Protein AF-A0A2S4UYK1-F1 (afdb_monomer_lite)

InterPro domains:
  IPR012171 Fatty acid desaturase [PTHR32100] (3-90)

Structure (mmCIF, N/CA/C/O backbone):
data_AF-A0A2S4UYK1-F1
#
_entry.id   AF-A0A2S4UYK1-F1
#
loop_
_atom_site.group_PDB
_atom_site.id
_atom_site.type_symbol
_atom_site.label_atom_id
_atom_site.label_alt_id
_atom_site.label_comp_id
_atom_site.label_asym_id
_atom_site.label_entity_id
_atom_site.label_seq_id
_atom_site.pdbx_PDB_ins_code
_atom_site.Cartn_x
_atom_site.Cartn_y
_atom_site.Cartn_z
_atom_site.occupancy
_atom_site.B_iso_or_equiv
_atom_site.auth_seq_id
_atom_site.auth_comp_id
_atom_site.auth_asym_id
_atom_site.auth_atom_id
_atom_site.pdbx_PDB_model_num
ATOM 1 N N . MET A 1 1 ? 17.386 -19.676 8.229 1.00 44.09 1 MET A N 1
ATOM 2 C CA . MET A 1 1 ? 17.488 -18.207 8.320 1.00 44.09 1 MET A CA 1
ATOM 3 C C . MET A 1 1 ? 16.099 -17.697 8.612 1.00 44.09 1 MET A C 1
ATOM 5 O O . MET A 1 1 ? 15.198 -18.015 7.854 1.00 44.09 1 MET A O 1
ATOM 9 N N . SER A 1 2 ? 15.892 -17.031 9.741 1.00 51.56 2 SER A N 1
ATOM 10 C CA . SER A 1 2 ? 14.583 -16.454 10.041 1.00 51.56 2 SER A CA 1
ATOM 11 C C . SER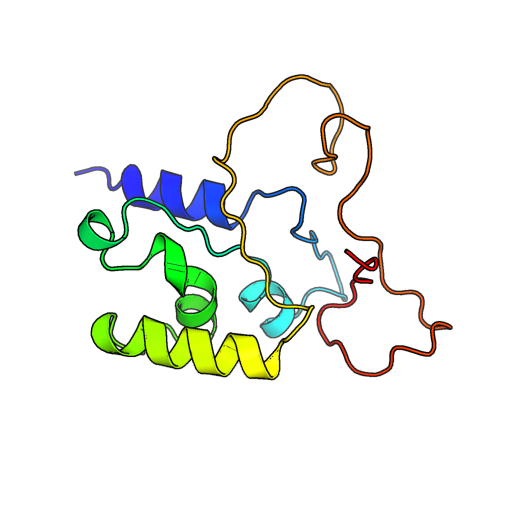 A 1 2 ? 14.449 -15.154 9.254 1.00 51.56 2 SER A C 1
ATOM 13 O O . SER A 1 2 ? 15.229 -14.229 9.488 1.00 51.56 2 SER A O 1
ATOM 15 N N . ASP A 1 3 ? 13.476 -15.078 8.346 1.00 74.94 3 ASP A N 1
ATOM 16 C CA . ASP A 1 3 ? 13.115 -13.883 7.568 1.00 74.94 3 ASP A CA 1
ATOM 17 C C . ASP A 1 3 ? 12.407 -12.831 8.442 1.00 74.94 3 ASP A C 1
ATOM 19 O O . ASP A 1 3 ? 11.295 -12.376 8.182 1.00 74.94 3 ASP A O 1
ATOM 23 N N . HIS A 1 4 ? 13.063 -12.449 9.537 1.00 77.88 4 HIS A N 1
ATOM 24 C CA . HIS A 1 4 ? 12.585 -11.488 10.530 1.00 77.88 4 HIS A CA 1
ATOM 25 C C . HIS A 1 4 ? 12.239 -10.127 9.911 1.00 77.88 4 HIS A C 1
ATOM 27 O O . HIS A 1 4 ? 11.325 -9.450 10.374 1.00 77.88 4 HIS A O 1
ATOM 33 N N . TRP A 1 5 ? 12.924 -9.751 8.831 1.00 78.12 5 TRP A N 1
ATOM 34 C CA . TRP A 1 5 ? 12.651 -8.531 8.079 1.00 78.12 5 TRP A CA 1
ATOM 35 C C . TRP A 1 5 ? 11.299 -8.583 7.341 1.00 78.12 5 TRP A C 1
ATOM 37 O O . TRP A 1 5 ? 10.609 -7.569 7.297 1.00 78.12 5 TRP A O 1
ATOM 47 N N . ILE A 1 6 ? 10.860 -9.751 6.847 1.00 83.00 6 ILE A N 1
ATOM 48 C CA . ILE A 1 6 ? 9.527 -9.927 6.238 1.00 83.00 6 ILE A CA 1
ATOM 49 C C . ILE A 1 6 ? 8.443 -9.801 7.307 1.00 83.00 6 ILE A C 1
ATOM 51 O O . ILE A 1 6 ? 7.435 -9.125 7.097 1.00 83.00 6 ILE A O 1
ATOM 55 N N . VAL A 1 7 ? 8.653 -10.417 8.474 1.00 84.94 7 VAL A N 1
ATOM 56 C CA . VAL A 1 7 ? 7.723 -10.305 9.611 1.00 84.94 7 VAL A CA 1
ATOM 57 C C . VAL A 1 7 ? 7.599 -8.849 10.056 1.00 84.94 7 VAL A C 1
ATOM 59 O O . VAL A 1 7 ? 6.492 -8.353 10.239 1.00 84.94 7 VAL A O 1
ATOM 62 N N . MET A 1 8 ? 8.722 -8.138 10.162 1.00 83.69 8 MET A N 1
ATOM 63 C CA . MET A 1 8 ? 8.729 -6.710 10.472 1.00 83.69 8 MET A CA 1
ATOM 64 C C . MET A 1 8 ? 7.962 -5.898 9.418 1.00 83.69 8 MET A C 1
ATOM 66 O O . MET A 1 8 ? 7.071 -5.139 9.788 1.00 83.69 8 MET A O 1
ATOM 70 N N . LEU A 1 9 ? 8.272 -6.058 8.124 1.00 83.69 9 LEU A N 1
ATOM 71 C CA . LEU A 1 9 ? 7.606 -5.332 7.033 1.00 83.69 9 LEU A CA 1
ATOM 72 C C . LEU A 1 9 ? 6.094 -5.573 7.035 1.00 83.69 9 LEU A C 1
ATOM 74 O O . LEU A 1 9 ? 5.307 -4.630 7.092 1.00 83.69 9 LEU A O 1
ATOM 78 N N . THR A 1 10 ? 5.684 -6.839 7.063 1.00 85.12 10 THR A N 1
ATOM 79 C CA . THR A 1 10 ? 4.264 -7.201 7.076 1.00 85.12 10 THR A CA 1
ATOM 80 C C . THR A 1 10 ? 3.553 -6.672 8.317 1.00 85.12 10 THR A C 1
ATOM 82 O O . THR A 1 10 ? 2.449 -6.146 8.191 1.00 85.12 10 THR A O 1
ATOM 85 N N . TYR A 1 11 ? 4.181 -6.716 9.496 1.00 86.25 11 TYR A N 1
ATOM 86 C CA . TYR A 1 11 ? 3.602 -6.137 10.705 1.00 86.25 11 TYR A CA 1
ATOM 87 C C . TYR A 1 11 ? 3.333 -4.640 10.530 1.00 86.25 11 TYR A C 1
ATOM 89 O O . TYR A 1 11 ? 2.201 -4.196 10.712 1.00 86.25 11 TYR A O 1
ATOM 97 N N . VAL A 1 12 ? 4.328 -3.859 10.109 1.00 84.62 12 VAL A N 1
ATOM 98 C CA . VAL A 1 12 ? 4.192 -2.395 10.029 1.00 84.62 12 VAL A CA 1
ATOM 99 C C . VAL A 1 12 ? 3.272 -1.942 8.893 1.00 84.62 12 VAL A C 1
ATOM 101 O O . VAL A 1 12 ? 2.683 -0.866 8.972 1.00 84.62 12 VAL A O 1
ATOM 104 N N . GLN A 1 13 ? 3.128 -2.737 7.834 1.00 89.00 13 GLN A N 1
ATOM 105 C CA . GLN A 1 13 ? 2.264 -2.422 6.692 1.00 89.00 13 GLN A CA 1
ATOM 106 C C . GLN A 1 13 ? 0.798 -2.817 6.909 1.00 89.00 13 GLN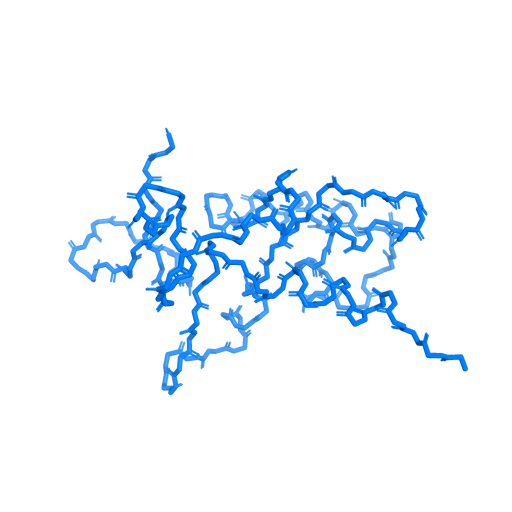 A C 1
ATOM 108 O O . GLN A 1 13 ? -0.065 -2.334 6.181 1.00 89.00 13 GLN A O 1
ATOM 113 N N . HIS A 1 14 ? 0.508 -3.660 7.905 1.00 89.19 14 HIS A N 1
ATOM 114 C CA . HIS A 1 14 ? -0.849 -4.121 8.237 1.00 89.19 14 HIS A CA 1
ATOM 115 C C . HIS A 1 14 ? -1.350 -3.643 9.609 1.00 89.19 14 HIS A C 1
ATOM 117 O O . HIS A 1 14 ? -2.533 -3.773 9.907 1.00 89.19 14 HIS A O 1
ATOM 123 N N . ASN A 1 15 ? -0.482 -3.058 10.441 1.00 84.44 15 ASN A N 1
ATOM 124 C CA . ASN A 1 15 ? -0.827 -2.537 11.767 1.00 84.44 15 ASN A CA 1
ATOM 125 C C . ASN A 1 15 ? -0.571 -1.025 11.831 1.00 84.44 15 ASN A C 1
ATOM 127 O O . ASN A 1 15 ? 0.438 -0.579 12.372 1.00 84.44 15 ASN A O 1
ATOM 131 N N . ASP A 1 16 ? -1.487 -0.235 11.263 1.00 82.94 16 ASP A N 1
ATOM 132 C CA . ASP A 1 16 ? -1.424 1.230 11.283 1.00 82.94 16 ASP A CA 1
ATOM 133 C C . ASP A 1 16 ? -2.780 1.863 11.673 1.00 82.94 16 ASP A C 1
ATOM 135 O O . ASP A 1 16 ? -3.825 1.354 11.256 1.00 82.94 16 ASP A O 1
ATOM 139 N N . PRO A 1 17 ? -2.784 2.981 12.431 1.00 78.50 17 PRO A N 1
ATOM 140 C CA . PRO A 1 17 ? -3.944 3.859 12.665 1.00 78.50 17 PRO A CA 1
ATOM 141 C C . PRO A 1 17 ? -4.916 4.085 11.525 1.00 78.50 17 PRO A C 1
ATOM 143 O O . PRO A 1 17 ? -6.124 4.190 11.750 1.00 78.50 17 PRO A O 1
ATOM 146 N N . ILE A 1 18 ? -4.397 4.229 10.313 1.00 79.25 18 ILE A N 1
ATOM 147 C CA . ILE A 1 18 ? -5.211 4.599 9.162 1.00 79.25 18 ILE A CA 1
ATOM 148 C C . ILE A 1 18 ? -5.982 3.404 8.596 1.00 79.25 18 ILE A C 1
ATOM 150 O O . ILE A 1 18 ? -6.882 3.605 7.775 1.00 79.25 18 ILE A O 1
ATOM 154 N N . LEU A 1 19 ? -5.634 2.177 9.007 1.00 83.25 19 LEU A N 1
ATOM 155 C CA . LEU A 1 19 ? -6.184 0.952 8.447 1.00 83.25 19 LEU A CA 1
ATOM 156 C C . LEU A 1 19 ? -7.450 0.498 9.191 1.00 83.25 19 LEU A C 1
ATOM 158 O O . LEU A 1 19 ? -7.447 0.322 10.414 1.00 83.25 19 LEU A O 1
ATOM 162 N N . PRO A 1 20 ? -8.556 0.274 8.464 1.00 81.31 20 PRO A N 1
ATOM 163 C CA . PRO A 1 20 ? -9.779 -0.261 9.045 1.00 81.31 20 PRO A CA 1
ATOM 164 C C . PRO A 1 20 ? -9.654 -1.758 9.342 1.00 81.31 20 PRO A C 1
ATOM 166 O O . PRO A 1 20 ? -9.223 -2.540 8.506 1.00 81.31 20 PRO A O 1
ATOM 169 N N . ASN A 1 21 ? -10.140 -2.186 10.506 1.00 78.62 21 ASN A N 1
ATOM 170 C CA . ASN A 1 21 ? -10.253 -3.605 10.839 1.00 78.62 21 ASN A CA 1
ATOM 171 C C . ASN A 1 21 ? -11.657 -4.123 10.480 1.00 78.62 21 ASN A C 1
ATOM 173 O O . ASN A 1 21 ? -12.600 -3.960 11.258 1.00 78.62 21 ASN A O 1
ATOM 177 N N . TYR A 1 22 ? -11.811 -4.742 9.306 1.00 81.56 22 TYR A N 1
ATOM 178 C CA . TYR A 1 22 ? -13.091 -5.321 8.874 1.00 81.56 22 TYR A CA 1
ATOM 179 C C . TYR A 1 22 ? -13.378 -6.655 9.583 1.00 81.56 22 TYR A C 1
ATOM 181 O O . TYR A 1 22 ? -12.490 -7.491 9.730 1.00 81.56 22 TYR A O 1
ATOM 189 N N . ARG A 1 23 ? -14.631 -6.887 9.995 1.00 77.75 23 ARG A N 1
ATOM 190 C CA . ARG A 1 23 ? -15.063 -8.115 10.691 1.00 77.75 23 ARG A CA 1
ATOM 191 C C . ARG A 1 23 ? -16.374 -8.651 10.118 1.00 77.75 23 ARG A C 1
ATOM 193 O O . ARG A 1 23 ? -17.168 -7.890 9.577 1.00 77.75 23 ARG A O 1
ATOM 200 N N . GLY A 1 24 ? -16.631 -9.948 10.283 1.00 86.69 24 GLY A N 1
ATOM 201 C CA . GLY A 1 24 ? -17.904 -10.561 9.894 1.00 86.69 24 GLY A CA 1
ATOM 202 C C . GLY A 1 24 ? -18.244 -10.349 8.414 1.00 86.69 24 GLY A C 1
ATOM 203 O O . GLY A 1 24 ? -17.375 -10.433 7.551 1.00 86.69 24 GLY A O 1
ATOM 204 N N . SER A 1 25 ? -19.509 -10.044 8.123 1.00 82.94 25 SER A N 1
ATOM 205 C CA . SER A 1 25 ? -20.033 -9.933 6.754 1.00 82.94 25 SER A CA 1
ATOM 206 C C . SER A 1 25 ? -19.514 -8.730 5.956 1.00 82.94 25 SER A C 1
ATOM 208 O O . SER A 1 25 ? -19.690 -8.696 4.741 1.00 82.94 25 SER A O 1
ATOM 210 N N . VAL A 1 26 ? -18.862 -7.749 6.594 1.00 79.88 26 VAL A N 1
ATOM 211 C CA . VAL A 1 26 ? -18.283 -6.594 5.883 1.00 79.88 26 VAL A CA 1
ATOM 212 C C . VAL A 1 26 ? -16.866 -6.852 5.365 1.00 79.88 26 VAL A C 1
ATOM 214 O O . VAL A 1 26 ? -16.347 -6.033 4.605 1.00 79.88 26 VAL A O 1
ATOM 217 N N . HIS A 1 27 ? -16.234 -7.965 5.744 1.00 84.44 27 HIS A N 1
ATOM 218 C CA . HIS A 1 27 ? -14.937 -8.362 5.207 1.00 84.44 27 HIS A CA 1
ATOM 219 C C . HIS A 1 27 ? -15.104 -8.999 3.818 1.00 84.44 27 HIS A C 1
ATOM 221 O O . HIS A 1 27 ? -15.799 -9.999 3.658 1.00 84.44 27 HIS A O 1
ATOM 227 N N . THR A 1 28 ? -14.432 -8.443 2.810 1.00 87.81 28 THR A N 1
ATOM 228 C CA . THR A 1 28 ? -14.367 -8.998 1.448 1.00 87.81 28 THR A CA 1
ATOM 229 C C . THR A 1 28 ? -12.912 -9.157 1.028 1.00 87.81 28 THR A C 1
ATOM 231 O O . THR A 1 28 ? -12.041 -8.495 1.590 1.00 87.81 28 THR A O 1
ATOM 234 N N . PHE A 1 29 ? -12.644 -9.990 0.016 1.00 86.81 29 PHE A N 1
ATOM 235 C CA . PHE A 1 29 ? -11.293 -10.145 -0.537 1.00 86.81 29 PHE A CA 1
ATOM 236 C C . PHE A 1 29 ? -10.679 -8.786 -0.896 1.00 86.81 29 PHE A C 1
ATOM 238 O O . PHE A 1 29 ? -9.624 -8.444 -0.385 1.00 86.81 29 PHE A O 1
ATOM 245 N N . VAL A 1 30 ? -11.402 -7.959 -1.660 1.00 88.56 30 VAL A N 1
ATOM 246 C CA . VAL A 1 30 ? -10.940 -6.623 -2.076 1.00 88.56 30 VAL A CA 1
ATOM 247 C C . VAL A 1 30 ? -10.654 -5.713 -0.877 1.00 88.56 30 VAL A C 1
ATOM 249 O O . VAL A 1 30 ? -9.646 -5.011 -0.863 1.00 88.56 30 VAL A O 1
ATOM 252 N N . ARG A 1 31 ? -11.509 -5.730 0.153 1.00 85.75 31 ARG A N 1
ATOM 253 C CA . ARG A 1 31 ? -11.292 -4.935 1.372 1.00 85.75 31 ARG A CA 1
ATOM 254 C C . ARG A 1 31 ? -10.068 -5.403 2.149 1.00 85.75 31 ARG A C 1
ATOM 256 O O . ARG A 1 31 ? -9.326 -4.554 2.624 1.00 85.75 31 ARG A O 1
ATOM 263 N N . GLY A 1 32 ? -9.840 -6.714 2.232 1.00 87.88 32 GLY A N 1
ATOM 264 C CA . GLY A 1 32 ? -8.629 -7.290 2.820 1.00 87.88 32 GLY A CA 1
ATOM 265 C C . GLY A 1 32 ? -7.373 -6.929 2.023 1.00 87.88 32 GLY A C 1
ATOM 266 O O . GLY A 1 32 ? -6.405 -6.449 2.598 1.00 87.88 32 GLY A O 1
ATOM 267 N N . THR A 1 33 ? -7.418 -7.054 0.695 1.00 89.94 33 THR A N 1
ATOM 268 C CA . THR A 1 33 ? -6.327 -6.693 -0.226 1.00 89.94 33 THR A CA 1
ATOM 269 C C . THR A 1 33 ? -5.892 -5.233 -0.084 1.00 89.94 33 THR A C 1
ATOM 271 O O . THR A 1 33 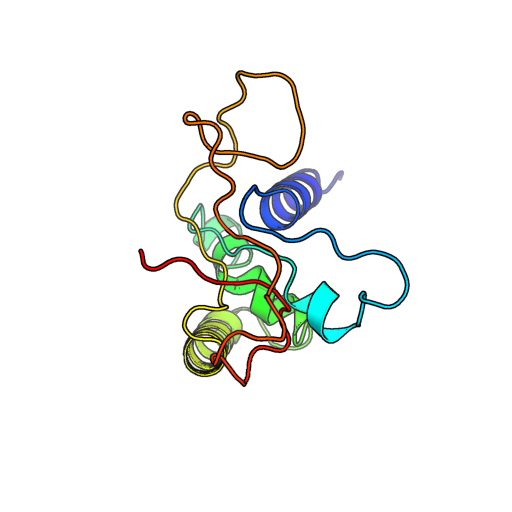? -4.704 -4.936 -0.148 1.00 89.94 33 THR A O 1
ATOM 274 N N . LEU A 1 34 ? -6.844 -4.316 0.114 1.00 91.56 34 LEU A N 1
ATOM 275 C CA . LEU A 1 34 ? -6.571 -2.884 0.281 1.00 91.56 34 LEU A CA 1
ATOM 276 C C . LEU A 1 34 ? -6.327 -2.472 1.744 1.00 91.56 34 LEU A C 1
ATOM 278 O O . LEU A 1 34 ? -6.063 -1.300 2.016 1.00 91.56 34 LEU A O 1
ATOM 282 N N . CYS A 1 35 ? -6.414 -3.408 2.693 1.00 91.56 35 CYS A N 1
ATOM 283 C CA . CYS A 1 35 ? -6.184 -3.171 4.117 1.00 91.56 35 CYS A CA 1
ATOM 284 C C . CYS A 1 35 ? -4.687 -3.202 4.459 1.00 91.56 35 CYS A C 1
ATOM 286 O O . CYS A 1 35 ? -4.250 -3.930 5.342 1.00 91.56 35 CYS A O 1
ATOM 288 N N . ALA A 1 36 ? -3.902 -2.400 3.750 1.00 92.69 36 ALA A N 1
ATOM 289 C CA . ALA A 1 36 ? -2.480 -2.222 3.990 1.00 92.69 36 ALA A CA 1
ATOM 290 C C . ALA A 1 36 ? -2.083 -0.764 3.734 1.00 92.69 36 ALA A C 1
ATOM 292 O O . ALA A 1 36 ? -2.836 -0.018 3.102 1.00 92.69 36 ALA A O 1
ATOM 293 N N . VAL A 1 37 ? -0.919 -0.356 4.240 1.00 91.44 37 VAL A N 1
ATOM 294 C CA . VAL A 1 37 ? -0.315 0.962 4.006 1.00 91.44 37 VAL A CA 1
ATOM 295 C C . VAL A 1 37 ? 1.048 0.805 3.341 1.00 91.44 37 VAL A C 1
ATOM 297 O O . VAL A 1 37 ? 1.905 0.072 3.838 1.00 91.44 37 VAL A O 1
ATOM 300 N N . ASP A 1 38 ? 1.258 1.524 2.240 1.00 92.75 38 ASP A N 1
ATOM 301 C CA . ASP A 1 38 ? 2.586 1.651 1.644 1.00 92.75 38 ASP A CA 1
ATOM 302 C C . ASP A 1 38 ? 3.424 2.662 2.422 1.00 92.75 38 ASP A C 1
ATOM 304 O O . ASP A 1 38 ? 2.939 3.724 2.826 1.00 92.75 38 ASP A O 1
ATOM 308 N N . ARG A 1 39 ? 4.702 2.341 2.615 1.00 87.50 39 ARG A N 1
ATOM 309 C CA . ARG A 1 39 ? 5.634 3.151 3.399 1.00 87.50 39 ARG A CA 1
ATOM 310 C C . ARG A 1 39 ? 6.889 3.460 2.602 1.00 87.50 39 ARG A C 1
ATOM 312 O O . ARG A 1 39 ? 7.423 2.591 1.921 1.00 87.50 39 ARG A O 1
ATOM 319 N N . LYS A 1 40 ? 7.385 4.691 2.717 1.00 80.88 40 LYS A N 1
ATOM 320 C CA . LYS A 1 40 ? 8.608 5.131 2.031 1.00 80.88 40 LYS A CA 1
ATOM 321 C C . LYS A 1 40 ? 9.829 4.966 2.925 1.00 80.88 40 LYS A C 1
ATOM 323 O O . LYS A 1 40 ? 10.277 5.922 3.554 1.00 80.88 40 LYS A O 1
ATOM 328 N N . PHE A 1 41 ? 10.379 3.757 2.991 1.00 75.25 41 PHE A N 1
ATOM 329 C CA . PHE A 1 41 ? 11.673 3.548 3.633 1.00 75.25 41 PHE A CA 1
ATOM 330 C C . PHE A 1 41 ? 12.465 2.416 2.983 1.00 75.25 41 PHE A C 1
ATOM 332 O O . PHE A 1 41 ? 11.927 1.380 2.609 1.00 75.25 41 PHE A O 1
ATOM 339 N N . TYR A 1 42 ? 13.787 2.603 2.931 1.00 65.50 42 TYR A N 1
ATOM 340 C CA . TYR A 1 42 ? 14.758 1.575 2.549 1.00 65.50 42 TYR A CA 1
ATOM 341 C C . TYR A 1 42 ? 14.484 0.891 1.185 1.00 65.50 42 TYR A C 1
ATOM 343 O O . TYR A 1 42 ? 14.845 -0.270 0.998 1.00 65.50 42 TYR A O 1
ATOM 351 N N . GLY A 1 43 ? 13.916 1.619 0.213 1.00 69.12 43 GLY A N 1
ATOM 352 C CA . GLY A 1 43 ? 13.461 1.087 -1.080 1.00 69.12 43 GLY A CA 1
ATOM 353 C C . GLY A 1 43 ? 14.450 0.194 -1.838 1.00 69.12 43 GLY A C 1
ATOM 354 O O . GLY A 1 43 ? 14.056 -0.865 -2.318 1.00 69.12 43 GLY A O 1
ATOM 355 N N . PHE A 1 44 ? 15.743 0.542 -1.902 1.00 72.06 44 PHE A N 1
ATOM 356 C CA . PHE A 1 44 ? 16.749 -0.320 -2.549 1.00 72.06 44 PHE A CA 1
ATOM 357 C C . PHE A 1 44 ? 16.949 -1.653 -1.809 1.00 72.06 44 PHE A C 1
ATOM 359 O O . PHE A 1 44 ? 17.039 -2.700 -2.443 1.00 72.06 44 PHE A O 1
ATOM 366 N N . PHE A 1 45 ? 16.973 -1.626 -0.473 1.00 76.88 45 PHE A N 1
ATOM 367 C CA . PHE A 1 45 ? 17.231 -2.807 0.356 1.00 76.88 45 PHE A CA 1
ATOM 368 C C . PHE A 1 45 ? 16.063 -3.794 0.372 1.00 76.88 45 PHE A C 1
ATOM 370 O O . PHE A 1 45 ? 16.280 -4.988 0.554 1.00 76.88 45 PHE A O 1
ATOM 377 N N . PHE A 1 46 ? 14.839 -3.308 0.155 1.00 80.19 46 PHE A N 1
ATOM 378 C CA . PHE A 1 46 ? 13.635 -4.139 0.124 1.00 80.19 46 PHE A CA 1
ATOM 379 C C . PHE A 1 46 ? 13.031 -4.288 -1.274 1.00 80.19 46 PHE A C 1
ATOM 381 O O . PHE A 1 46 ? 11.882 -4.699 -1.390 1.00 80.19 46 PHE A O 1
ATOM 388 N N . HIS A 1 47 ? 13.765 -3.956 -2.341 1.00 83.00 47 HIS A N 1
ATOM 389 C CA . HIS A 1 47 ? 13.278 -4.049 -3.726 1.00 83.00 47 HIS A CA 1
ATOM 390 C C . HIS A 1 47 ? 11.936 -3.331 -3.968 1.00 83.00 47 HIS A C 1
ATOM 392 O O . HIS A 1 47 ? 11.094 -3.799 -4.734 1.00 83.00 47 HIS A O 1
ATOM 398 N N . GLY A 1 48 ? 11.712 -2.204 -3.289 1.00 84.75 48 GLY A N 1
ATOM 399 C CA . GLY A 1 48 ? 10.462 -1.452 -3.376 1.00 84.75 48 GLY A CA 1
ATOM 400 C C . GLY A 1 48 ? 9.266 -2.120 -2.687 1.00 84.75 48 GLY A C 1
ATOM 401 O O . GLY A 1 48 ? 8.131 -1.721 -2.935 1.00 84.75 48 GLY A O 1
ATOM 402 N N . PHE A 1 49 ? 9.470 -3.168 -1.880 1.00 85.81 49 PHE A N 1
ATOM 403 C CA . PHE A 1 49 ? 8.380 -3.892 -1.219 1.00 85.81 49 PHE A CA 1
ATOM 404 C C . PHE A 1 49 ? 7.684 -3.045 -0.148 1.00 85.81 49 PHE A C 1
ATOM 406 O O . PHE A 1 49 ? 6.485 -3.196 0.072 1.00 85.81 49 PHE A O 1
ATOM 413 N N . ALA A 1 50 ? 8.413 -2.127 0.497 1.00 86.62 50 ALA A N 1
ATOM 414 C CA . ALA A 1 50 ? 7.828 -1.188 1.449 1.00 86.62 50 ALA A CA 1
ATOM 415 C C . ALA A 1 50 ? 6.860 -0.216 0.746 1.00 86.62 50 ALA A C 1
ATOM 417 O O . ALA A 1 50 ? 5.760 0.039 1.241 1.00 86.62 50 ALA A O 1
ATOM 418 N N . GLU A 1 51 ? 7.260 0.259 -0.434 1.00 89.88 51 GLU A N 1
ATOM 419 C CA . GLU A 1 51 ? 6.604 1.307 -1.213 1.00 89.88 51 GLU A CA 1
ATO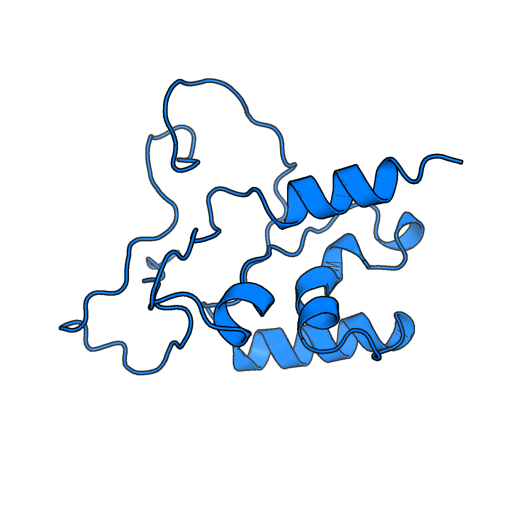M 420 C C . GLU A 1 51 ? 5.467 0.816 -2.117 1.00 89.88 51 GLU A C 1
ATOM 422 O O . GLU A 1 51 ? 4.693 1.643 -2.594 1.00 89.88 51 GLU A O 1
ATOM 427 N N . ASN A 1 52 ? 5.392 -0.491 -2.392 1.00 92.31 52 ASN A N 1
ATOM 428 C CA . ASN A 1 52 ? 4.489 -1.070 -3.395 1.00 92.31 52 ASN A CA 1
ATOM 429 C C . ASN A 1 52 ? 3.673 -2.266 -2.870 1.00 92.31 52 ASN A C 1
ATOM 431 O O . ASN A 1 52 ? 3.199 -3.098 -3.650 1.00 92.31 52 ASN A O 1
ATOM 435 N N . HIS A 1 53 ? 3.522 -2.396 -1.558 1.00 93.19 53 HIS A N 1
ATOM 436 C CA . HIS A 1 53 ? 2.922 -3.563 -0.910 1.00 93.19 53 HIS A CA 1
ATOM 437 C C . HIS A 1 53 ? 1.462 -3.773 -1.281 1.00 93.19 53 HIS A C 1
ATOM 439 O O . HIS A 1 53 ? 1.041 -4.900 -1.533 1.00 93.19 53 HIS A O 1
ATOM 445 N N . ILE A 1 54 ? 0.682 -2.695 -1.377 1.00 94.12 54 ILE A N 1
ATOM 446 C CA . ILE A 1 54 ? -0.725 -2.799 -1.783 1.00 94.12 54 ILE A CA 1
ATOM 447 C C . ILE A 1 54 ? -0.820 -3.383 -3.201 1.00 94.12 54 ILE A C 1
ATOM 449 O O . ILE A 1 54 ? -1.637 -4.271 -3.449 1.00 94.12 54 ILE A O 1
ATOM 453 N N . SER A 1 55 ? 0.048 -2.955 -4.127 1.00 94.69 55 SER A N 1
ATOM 454 C CA . SER A 1 55 ? 0.080 -3.505 -5.491 1.00 94.69 55 SER A CA 1
ATOM 455 C C . SER A 1 55 ? 0.397 -5.007 -5.502 1.00 94.69 55 SER A C 1
ATOM 457 O O . SER A 1 55 ? -0.226 -5.763 -6.251 1.00 94.69 55 SER A O 1
ATOM 459 N N . HIS A 1 56 ? 1.284 -5.456 -4.606 1.00 92.44 56 HIS A N 1
ATOM 460 C CA . HIS A 1 56 ? 1.608 -6.867 -4.420 1.00 92.44 56 HIS A CA 1
ATOM 461 C C . HIS A 1 56 ? 0.397 -7.676 -3.932 1.00 92.44 56 HIS A C 1
ATOM 463 O O . HIS A 1 56 ? 0.166 -8.777 -4.428 1.00 92.44 56 HIS A O 1
ATOM 469 N N . HIS A 1 57 ? -0.425 -7.140 -3.023 1.00 92.88 57 HIS A N 1
ATOM 470 C CA . HIS A 1 57 ? -1.668 -7.814 -2.614 1.00 92.88 57 HIS A CA 1
ATOM 471 C C . HIS A 1 57 ? -2.686 -7.885 -3.746 1.00 92.88 57 HIS A C 1
ATOM 473 O O . HIS A 1 57 ? -3.371 -8.897 -3.895 1.00 92.88 57 HIS A O 1
ATOM 479 N N . VAL A 1 58 ? -2.800 -6.819 -4.544 1.00 92.94 58 VAL A N 1
ATOM 480 C CA . VAL A 1 58 ? -3.725 -6.781 -5.686 1.00 92.94 58 VAL A CA 1
ATOM 481 C C . VAL A 1 58 ? -3.324 -7.814 -6.737 1.00 92.94 58 VAL A C 1
ATOM 483 O O . VAL A 1 58 ? -4.185 -8.516 -7.268 1.00 92.94 58 VAL A O 1
ATOM 486 N N . CYS A 1 59 ? -2.028 -7.941 -7.029 1.00 92.25 59 CYS A N 1
ATOM 487 C CA . CYS A 1 59 ? -1.514 -8.975 -7.916 1.00 92.25 59 CYS A CA 1
ATOM 488 C C . CYS A 1 59 ? -0.055 -9.319 -7.590 1.00 92.25 59 CYS A C 1
ATOM 490 O O . CYS A 1 59 ? 0.885 -8.706 -8.096 1.00 92.25 59 CYS A O 1
ATOM 492 N N . SER A 1 60 ? 0.142 -10.392 -6.826 1.00 90.56 60 SER A N 1
ATOM 493 C CA . SER A 1 60 ? 1.472 -10.845 -6.390 1.00 90.56 60 SER A CA 1
ATOM 494 C C . SER A 1 60 ? 2.348 -11.410 -7.513 1.00 90.56 60 SER A C 1
ATOM 496 O O . SER A 1 60 ? 3.522 -11.696 -7.296 1.00 90.56 60 SER A O 1
ATOM 498 N N . ARG A 1 61 ? 1.788 -11.571 -8.721 1.00 93.44 61 ARG A N 1
ATOM 499 C CA . ARG A 1 61 ? 2.501 -12.023 -9.928 1.00 93.44 61 ARG A CA 1
ATOM 500 C C . ARG A 1 61 ? 3.212 -10.888 -10.667 1.00 93.44 61 ARG A C 1
ATOM 502 O O . ARG A 1 61 ? 3.990 -11.175 -11.573 1.00 93.44 61 ARG A O 1
ATOM 509 N N . ILE A 1 62 ? 2.942 -9.627 -10.320 1.00 91.75 62 ILE A N 1
ATOM 510 C CA . ILE A 1 62 ? 3.649 -8.485 -10.904 1.00 91.75 62 ILE A CA 1
ATOM 511 C C . ILE A 1 62 ? 5.102 -8.534 -10.418 1.00 91.75 62 ILE A C 1
ATOM 513 O O . ILE A 1 62 ? 5.340 -8.563 -9.208 1.00 91.75 62 ILE A O 1
ATOM 517 N N . PRO A 1 63 ? 6.093 -8.553 -11.321 1.00 90.81 63 PRO A N 1
ATOM 518 C CA . PRO A 1 63 ? 7.486 -8.535 -10.907 1.00 90.81 63 PRO A CA 1
ATOM 519 C C . PRO A 1 63 ? 7.850 -7.173 -10.296 1.00 90.81 63 PRO A C 1
ATOM 521 O O . PRO A 1 63 ? 7.321 -6.137 -10.697 1.00 90.81 63 PRO A O 1
ATOM 524 N N . HIS A 1 64 ? 8.794 -7.159 -9.351 1.00 87.19 64 HIS A N 1
ATOM 525 C CA . HIS A 1 64 ? 9.135 -5.962 -8.566 1.00 87.19 64 HIS A CA 1
ATOM 526 C C . HIS A 1 64 ? 9.545 -4.747 -9.422 1.00 87.19 64 HIS A C 1
ATOM 528 O O . HIS A 1 64 ? 9.244 -3.613 -9.063 1.00 87.19 64 HIS A O 1
ATOM 534 N N . TYR A 1 65 ? 10.155 -4.965 -10.591 1.00 89.94 65 TYR A N 1
ATOM 535 C CA . TYR A 1 65 ? 10.527 -3.893 -11.522 1.00 89.94 65 TYR A CA 1
ATOM 536 C C . TYR A 1 65 ? 9.329 -3.230 -12.233 1.00 89.94 65 TYR A C 1
ATOM 538 O O . TYR A 1 65 ? 9.484 -2.133 -12.759 1.00 89.94 65 TYR A O 1
ATOM 546 N N . HIS A 1 66 ? 8.135 -3.837 -12.199 1.00 94.44 66 HIS A N 1
ATOM 547 C CA . HIS A 1 66 ? 6.866 -3.224 -12.627 1.00 94.44 66 HIS A CA 1
ATOM 548 C C . HIS A 1 66 ? 5.972 -2.803 -11.448 1.00 94.44 66 HIS A C 1
ATOM 550 O O . HIS A 1 66 ? 4.905 -2.224 -11.657 1.00 94.44 66 HIS A O 1
ATOM 556 N N . ALA A 1 67 ? 6.384 -3.055 -10.201 1.00 92.38 67 ALA A N 1
ATOM 557 C CA . ALA A 1 67 ? 5.558 -2.759 -9.032 1.00 92.38 67 ALA A CA 1
ATOM 558 C C . ALA A 1 67 ? 5.293 -1.252 -8.879 1.00 92.38 67 ALA A C 1
ATOM 560 O O . ALA A 1 67 ? 4.171 -0.857 -8.584 1.00 92.38 67 ALA A O 1
ATOM 561 N N . ALA A 1 68 ? 6.281 -0.400 -9.174 1.00 92.50 68 ALA A N 1
ATOM 562 C CA . ALA A 1 68 ? 6.111 1.054 -9.125 1.00 92.50 68 ALA A CA 1
ATOM 563 C C . ALA A 1 68 ? 5.070 1.570 -10.140 1.00 92.50 68 ALA A C 1
ATOM 565 O O . ALA A 1 68 ? 4.262 2.443 -9.819 1.00 92.50 68 ALA A O 1
ATOM 566 N N . GLU A 1 69 ? 5.056 1.010 -11.352 1.00 95.50 69 GLU A N 1
ATOM 567 C CA . GLU A 1 69 ? 4.079 1.345 -12.396 1.00 95.50 69 GLU A CA 1
ATOM 568 C C . GLU A 1 69 ? 2.664 0.914 -11.983 1.00 95.50 69 GLU A C 1
ATOM 570 O O . GLU A 1 69 ? 1.716 1.701 -12.052 1.00 95.50 69 GLU A O 1
ATOM 575 N N . ALA A 1 70 ? 2.532 -0.313 -11.473 1.00 95.25 70 ALA A N 1
ATOM 576 C CA . ALA A 1 70 ? 1.269 -0.833 -10.964 1.00 95.25 70 ALA A CA 1
ATOM 577 C C . ALA A 1 70 ? 0.738 0.001 -9.787 1.00 95.25 70 ALA A C 1
ATOM 579 O O . ALA A 1 70 ? -0.442 0.358 -9.763 1.00 95.25 70 ALA A O 1
ATOM 580 N N . THR A 1 71 ? 1.610 0.370 -8.846 1.00 95.19 71 THR A N 1
ATOM 581 C CA . THR A 1 71 ? 1.303 1.273 -7.731 1.00 95.19 71 THR A CA 1
ATOM 582 C C . THR A 1 71 ? 0.813 2.630 -8.231 1.00 95.19 71 THR A C 1
ATOM 584 O O . THR A 1 71 ? -0.209 3.122 -7.754 1.00 95.19 71 THR A O 1
ATOM 587 N N . ALA A 1 72 ? 1.482 3.238 -9.215 1.00 95.31 72 ALA A N 1
ATOM 588 C CA . ALA A 1 72 ? 1.062 4.522 -9.775 1.00 95.31 72 ALA A CA 1
ATOM 589 C C . ALA A 1 72 ? -0.342 4.439 -10.400 1.00 95.31 72 ALA A C 1
ATOM 591 O O . ALA A 1 72 ? -1.200 5.279 -10.115 1.00 95.31 72 ALA A O 1
ATOM 592 N N . ALA A 1 73 ? -0.616 3.390 -11.182 1.00 96.38 73 ALA A N 1
ATOM 593 C CA . ALA A 1 73 ? -1.943 3.150 -11.746 1.00 96.38 73 ALA A CA 1
ATOM 594 C C . ALA A 1 73 ? -3.003 2.937 -10.650 1.00 96.38 73 ALA A C 1
ATOM 596 O O . ALA A 1 73 ? -4.111 3.477 -10.732 1.00 96.38 73 ALA A O 1
ATOM 597 N N . LEU A 1 74 ? -2.659 2.198 -9.592 1.00 94.50 74 LEU A N 1
ATOM 598 C CA . LEU A 1 74 ? -3.552 1.934 -8.469 1.00 94.50 74 LEU A CA 1
ATOM 599 C C . LEU A 1 74 ? -3.866 3.208 -7.672 1.00 94.50 74 LEU A C 1
ATOM 601 O O . LEU A 1 74 ? -5.028 3.439 -7.334 1.00 94.50 74 LEU A O 1
ATOM 605 N N . LYS A 1 75 ? -2.874 4.077 -7.440 1.00 94.38 75 LYS A N 1
ATOM 606 C CA . LYS A 1 75 ? -3.056 5.395 -6.807 1.00 94.38 75 LYS A CA 1
ATOM 607 C C . LYS A 1 75 ? -4.034 6.266 -7.584 1.00 94.38 75 LYS A C 1
ATOM 609 O O . LYS A 1 75 ? -4.929 6.850 -6.982 1.00 94.38 75 LYS A O 1
ATOM 614 N N . VAL A 1 76 ? -3.930 6.300 -8.915 1.00 94.62 76 VAL A N 1
ATOM 615 C CA . VAL A 1 76 ? -4.877 7.043 -9.767 1.00 94.62 76 VAL A CA 1
ATOM 616 C C . VAL A 1 76 ? -6.301 6.498 -9.624 1.00 94.62 76 VAL A C 1
ATOM 618 O O . VAL A 1 76 ? -7.252 7.273 -9.567 1.00 94.62 76 VAL A O 1
ATOM 621 N N . LYS A 1 77 ? -6.467 5.172 -9.542 1.00 93.56 77 LYS A N 1
ATOM 622 C CA . LYS A 1 77 ? -7.791 4.540 -9.425 1.00 93.56 77 LYS A CA 1
ATOM 623 C C . LYS A 1 77 ? -8.421 4.689 -8.043 1.00 93.56 77 LYS A C 1
ATOM 625 O O . LYS A 1 77 ? -9.624 4.914 -7.957 1.00 93.56 77 LYS A O 1
ATOM 630 N N . LEU A 1 78 ? -7.637 4.550 -6.976 1.00 89.56 78 LEU A N 1
ATOM 631 C CA . LEU A 1 78 ? -8.132 4.628 -5.598 1.00 89.56 78 LEU A CA 1
ATOM 632 C C . LEU A 1 78 ? -8.215 6.069 -5.082 1.00 89.56 78 LEU A C 1
ATOM 634 O O . LEU A 1 78 ? -9.011 6.357 -4.183 1.00 89.56 78 LEU A O 1
ATOM 638 N N . GLY A 1 79 ? -7.410 6.978 -5.635 1.00 91.75 79 GLY A N 1
ATOM 639 C CA . GLY A 1 79 ? -7.331 8.375 -5.224 1.00 91.75 79 GLY A CA 1
ATOM 640 C C . GLY A 1 79 ? -7.156 8.501 -3.710 1.00 91.75 79 GLY A C 1
ATOM 641 O O . GLY A 1 79 ? -6.268 7.904 -3.108 1.00 91.75 79 GLY A O 1
ATOM 642 N N . ARG A 1 80 ? -8.079 9.224 -3.072 1.00 86.00 80 ARG A N 1
ATOM 643 C CA . ARG A 1 80 ? -8.147 9.439 -1.613 1.00 86.00 80 ARG A CA 1
ATOM 644 C C . ARG A 1 80 ? -8.274 8.161 -0.761 1.00 86.00 80 ARG A C 1
ATOM 646 O O . ARG A 1 80 ? -8.046 8.193 0.450 1.00 86.00 80 ARG A O 1
ATOM 653 N N . HIS A 1 81 ? -8.649 7.033 -1.360 1.00 87.50 81 HIS A N 1
ATOM 654 C CA . HIS A 1 81 ? -8.740 5.747 -0.663 1.00 87.50 81 HIS A CA 1
ATOM 655 C C . HIS A 1 81 ? -7.421 4.969 -0.656 1.00 87.50 81 HIS A C 1
ATOM 657 O O . HIS A 1 81 ? -7.341 3.954 0.028 1.00 87.50 81 HIS A O 1
ATOM 663 N N . TYR A 1 82 ? -6.390 5.445 -1.361 1.00 91.81 82 TYR A N 1
ATOM 664 C CA . TYR A 1 82 ? -5.049 4.882 -1.260 1.00 91.81 82 TYR A CA 1
ATOM 665 C C . TYR A 1 82 ? -4.434 5.183 0.111 1.00 91.81 82 TYR A C 1
ATOM 667 O O . TYR A 1 82 ? -4.534 6.309 0.606 1.00 91.81 82 TYR A O 1
ATOM 675 N N . ASN A 1 83 ? -3.788 4.189 0.717 1.00 90.88 83 ASN A N 1
ATOM 676 C CA . ASN A 1 83 ? -3.109 4.336 2.000 1.00 90.88 83 ASN A CA 1
ATOM 677 C C . ASN A 1 83 ? -1.597 4.374 1.777 1.00 90.88 83 ASN A C 1
ATOM 679 O O . ASN A 1 83 ? -0.980 3.367 1.443 1.00 90.88 83 ASN A O 1
ATOM 683 N N . GLU A 1 84 ? -1.003 5.540 1.993 1.00 90.31 84 GLU A N 1
ATOM 684 C CA . GLU A 1 84 ? 0.445 5.727 2.021 1.00 90.31 84 GLU A CA 1
ATOM 685 C C . GLU A 1 84 ? 0.826 6.590 3.226 1.00 90.31 84 GLU A C 1
ATOM 687 O O . GLU A 1 84 ? 0.063 7.479 3.622 1.00 90.31 84 GLU A O 1
ATOM 692 N N . SER A 1 85 ? 1.985 6.319 3.822 1.00 84.56 85 SER A N 1
ATOM 693 C CA . SER A 1 85 ? 2.510 7.085 4.950 1.00 84.56 85 SER A CA 1
ATOM 694 C C . SER A 1 85 ? 4.034 7.139 4.919 1.00 84.56 85 SER A C 1
ATOM 696 O O . SER A 1 85 ? 4.699 6.125 4.709 1.00 84.56 85 SER A O 1
ATOM 698 N N . ASP A 1 86 ? 4.579 8.324 5.186 1.00 77.19 86 ASP A N 1
ATOM 699 C CA . ASP A 1 86 ? 6.022 8.543 5.340 1.00 77.19 86 ASP A CA 1
ATOM 700 C C . ASP A 1 86 ? 6.445 8.470 6.826 1.00 77.19 86 ASP A C 1
ATOM 702 O O . ASP A 1 86 ? 7.625 8.582 7.152 1.00 77.19 86 ASP A O 1
ATOM 706 N N . GLU A 1 87 ? 5.490 8.247 7.739 1.00 67.38 87 GLU A N 1
ATOM 707 C CA . GLU A 1 87 ? 5.748 8.127 9.174 1.00 67.38 87 GLU A CA 1
ATOM 708 C C . GLU A 1 87 ? 6.390 6.777 9.520 1.00 67.38 87 GLU A C 1
ATOM 710 O O . GLU A 1 87 ? 5.956 5.704 9.072 1.00 67.38 87 GLU A O 1
ATOM 715 N N . THR A 1 88 ? 7.404 6.823 10.387 1.00 57.00 88 THR A N 1
ATOM 716 C CA . THR A 1 88 ? 7.984 5.609 10.969 1.00 57.00 88 THR A CA 1
ATOM 717 C C . THR A 1 88 ? 6.984 4.975 11.936 1.00 57.00 88 THR A C 1
ATOM 719 O O . THR A 1 88 ? 6.289 5.651 12.689 1.00 57.00 88 THR A O 1
ATOM 722 N N . CYS A 1 89 ? 6.881 3.651 11.892 1.00 55.22 89 CYS A N 1
ATOM 723 C CA . CYS A 1 89 ? 5.843 2.831 12.527 1.00 55.22 89 CYS A CA 1
ATOM 724 C C . CYS A 1 89 ? 5.834 2.812 14.072 1.00 55.22 89 CYS A C 1
ATOM 726 O O . CYS A 1 89 ? 5.154 1.976 14.662 1.00 55.22 89 CYS A O 1
ATOM 728 N N . TYR A 1 90 ? 6.536 3.727 14.746 1.00 43.78 90 TYR A N 1
ATOM 729 C CA . TYR A 1 90 ? 6.641 3.740 16.203 1.00 43.78 90 TYR A CA 1
ATOM 730 C C . TYR A 1 90 ? 6.494 5.151 16.778 1.00 43.78 90 TYR A C 1
ATOM 732 O O . TYR A 1 90 ? 7.451 5.913 16.887 1.00 43.78 90 TYR A O 1
ATOM 740 N N . ARG A 1 91 ? 5.287 5.460 17.253 1.00 36.34 91 ARG A N 1
ATOM 741 C CA . ARG A 1 91 ? 5.072 6.418 18.342 1.00 36.34 91 ARG A CA 1
ATOM 742 C C . ARG A 1 91 ? 4.116 5.761 19.339 1.00 36.34 91 ARG A C 1
ATOM 744 O O . ARG A 1 91 ? 2.906 5.856 19.185 1.00 36.34 91 ARG A O 1
ATOM 751 N N . ASN A 1 92 ? 4.671 5.032 20.307 1.00 31.84 92 ASN A N 1
ATOM 752 C CA . ASN A 1 92 ? 3.915 4.353 21.362 1.00 31.84 92 ASN A CA 1
ATOM 753 C C . ASN A 1 92 ? 4.010 5.144 22.672 1.00 31.84 92 ASN A C 1
ATOM 755 O O . ASN A 1 92 ? 4.966 4.958 23.412 1.00 31.84 92 ASN A O 1
ATOM 759 N N . GLU A 1 93 ? 3.003 5.970 22.963 1.00 31.78 93 GLU A N 1
ATOM 760 C CA . GLU A 1 93 ? 2.618 6.352 24.331 1.00 31.78 93 GLU A CA 1
ATOM 761 C C . GLU A 1 93 ? 1.079 6.483 24.383 1.00 31.78 93 GLU A C 1
ATOM 763 O O . GLU A 1 93 ? 0.523 7.393 23.765 1.00 31.78 93 GLU A O 1
ATOM 768 N N . GLY A 1 94 ? 0.386 5.568 25.085 1.00 35.09 94 GLY A N 1
ATOM 769 C CA . GLY A 1 94 ? -1.035 5.714 25.465 1.00 35.09 94 GLY A CA 1
ATOM 770 C C . GLY A 1 94 ? -1.951 4.479 25.315 1.00 35.09 94 GLY A C 1
ATOM 771 O O . GLY A 1 94 ? -1.863 3.726 24.346 1.00 35.09 94 GLY A O 1
ATOM 772 N N . ASP A 1 95 ? -2.877 4.330 26.274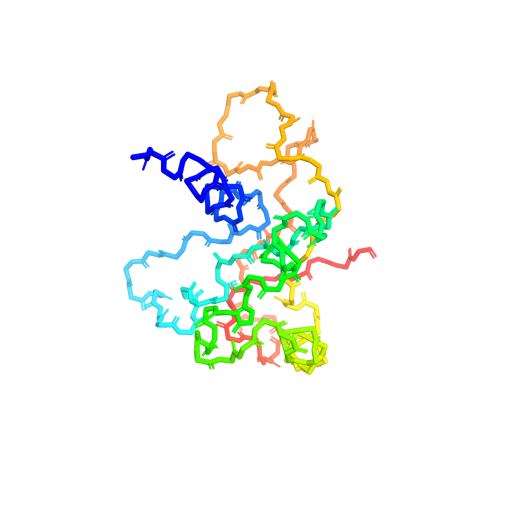 1.00 41.47 95 ASP A N 1
ATOM 773 C CA . ASP A 1 95 ? -3.779 3.189 26.523 1.00 41.47 95 ASP A CA 1
ATOM 774 C C . ASP A 1 95 ? -5.171 3.296 25.836 1.00 41.47 95 ASP A C 1
ATOM 776 O O . ASP A 1 95 ? -6.097 3.824 26.442 1.00 41.47 95 ASP A O 1
ATOM 780 N N . VAL A 1 96 ? -5.364 2.785 24.602 1.00 33.53 96 VAL A N 1
ATOM 781 C CA . VAL A 1 96 ? -6.604 2.123 24.059 1.00 33.53 96 VAL A CA 1
ATOM 782 C C . VAL A 1 96 ? -6.757 2.252 22.524 1.00 33.53 96 VAL A C 1
ATOM 784 O O . VAL A 1 96 ? -6.598 3.314 21.924 1.00 33.53 96 VAL A O 1
ATOM 787 N N . ALA A 1 97 ? -7.162 1.128 21.910 1.00 47.88 97 ALA A N 1
ATOM 788 C CA . ALA A 1 97 ? -7.189 0.782 20.486 1.00 47.88 97 ALA A CA 1
ATOM 789 C C . ALA A 1 97 ? -8.475 1.160 19.706 1.00 47.88 97 ALA A C 1
ATOM 791 O O . ALA A 1 97 ? -9.522 0.536 19.831 1.00 47.88 97 ALA A O 1
ATOM 792 N N . PHE A 1 98 ? -8.403 2.195 18.879 1.00 46.59 98 PHE A N 1
ATOM 793 C CA . PHE A 1 98 ? -7.967 2.124 17.471 1.00 46.59 98 PHE A CA 1
ATOM 794 C C . PHE A 1 98 ? -6.641 2.890 17.472 1.00 46.59 98 PHE A C 1
ATOM 796 O O . PHE A 1 98 ? -6.535 3.749 18.350 1.00 46.59 98 PHE A O 1
ATOM 803 N N . PHE A 1 99 ? -5.629 2.655 16.622 1.00 46.88 99 PHE A N 1
ATOM 804 C CA . PHE A 1 99 ? -4.485 3.565 16.764 1.00 46.88 99 PHE A CA 1
ATOM 805 C C . PHE A 1 99 ? -4.983 4.977 16.395 1.00 46.88 99 PHE A C 1
ATOM 807 O O . PHE A 1 99 ? -5.416 5.260 15.283 1.00 46.88 99 PHE A O 1
ATOM 814 N N . LYS A 1 100 ? -5.077 5.826 17.410 1.00 44.22 100 LYS A N 1
ATOM 815 C CA . LYS A 1 100 ? -5.438 7.231 17.336 1.00 44.22 100 LYS A CA 1
ATOM 816 C C . LYS A 1 100 ? -4.111 7.972 17.343 1.00 44.22 100 LYS A C 1
ATOM 818 O O . LYS A 1 100 ? -3.160 7.522 17.980 1.00 44.22 100 LYS A O 1
ATOM 823 N N . ASN A 1 101 ? -4.017 9.090 16.632 1.00 46.50 101 ASN A N 1
ATOM 824 C CA . ASN A 1 101 ? -2.818 9.923 16.732 1.00 46.50 101 ASN A CA 1
ATOM 825 C C . ASN A 1 101 ? -2.683 10.495 18.163 1.00 46.50 101 ASN A C 1
ATOM 827 O O . ASN A 1 101 ? -3.600 10.376 18.978 1.00 46.50 101 ASN A O 1
ATOM 831 N N . ALA A 1 102 ? -1.575 11.179 18.464 1.00 42.22 102 ALA A N 1
ATOM 832 C CA . ALA A 1 102 ? -1.300 11.764 19.787 1.00 42.22 102 ALA A CA 1
ATOM 833 C C . ALA A 1 102 ? -2.391 12.733 20.318 1.00 42.22 102 ALA A C 1
ATOM 835 O O . ALA A 1 102 ? -2.357 13.124 21.478 1.00 42.22 102 ALA A O 1
ATOM 836 N N . LYS A 1 103 ? -3.363 13.129 19.482 1.00 47.03 103 LYS A N 1
ATOM 837 C CA . LYS A 1 103 ? -4.509 13.982 19.837 1.00 47.03 103 LYS A CA 1
ATOM 838 C C . LYS A 1 103 ? -5.806 13.189 20.059 1.00 47.03 103 LYS A C 1
ATOM 840 O O . LYS A 1 103 ? -6.879 13.781 20.130 1.00 47.03 103 LYS A O 1
ATOM 845 N N . GLY A 1 104 ? -5.743 11.856 20.111 1.00 43.59 104 GLY A N 1
ATOM 846 C CA . GLY A 1 104 ? -6.917 10.994 20.283 1.00 43.59 104 GLY A CA 1
ATOM 847 C C . GLY A 1 104 ? -7.821 10.919 19.046 1.00 43.59 104 GLY A C 1
ATOM 848 O O . GLY A 1 104 ? -8.950 10.431 19.135 1.00 43.59 104 GLY A O 1
ATOM 849 N N . GLN A 1 105 ? -7.344 11.384 17.889 1.00 47.12 105 GLN A N 1
ATOM 850 C CA . GLN A 1 105 ? -8.120 11.409 16.654 1.00 47.12 105 GLN A CA 1
ATOM 851 C C . GLN A 1 105 ? -7.859 10.131 15.854 1.00 47.12 105 GLN A C 1
ATOM 853 O O . GLN A 1 105 ? -6.711 9.791 15.561 1.00 47.12 105 GLN A O 1
ATOM 858 N N . ALA A 1 106 ? -8.929 9.423 15.489 1.00 51.22 106 ALA A N 1
ATOM 859 C CA . ALA A 1 106 ? -8.854 8.393 14.462 1.00 51.22 106 ALA A CA 1
ATOM 860 C C . ALA A 1 106 ? -8.726 9.089 13.102 1.00 51.22 106 ALA A C 1
ATOM 862 O O . ALA A 1 106 ? -9.506 9.995 12.805 1.00 51.22 106 ALA A O 1
ATOM 863 N N . ALA A 1 107 ? -7.755 8.671 12.288 1.00 55.25 107 ALA A N 1
ATOM 864 C CA . ALA A 1 107 ? -7.498 9.290 10.987 1.00 55.25 107 ALA A CA 1
ATOM 865 C C . ALA A 1 107 ? -8.664 9.114 9.998 1.00 55.25 107 ALA A C 1
ATOM 867 O O . ALA A 1 107 ? -8.751 9.846 9.016 1.00 55.25 107 ALA A O 1
ATOM 868 N N . ARG A 1 108 ? -9.560 8.149 10.242 1.00 54.72 108 ARG A N 1
ATOM 869 C CA . ARG A 1 108 ? -10.752 7.915 9.428 1.00 54.72 108 ARG A CA 1
ATOM 870 C C . ARG A 1 108 ? -11.940 7.435 10.269 1.00 54.72 108 ARG A C 1
ATOM 872 O O . ARG A 1 108 ? -11.757 6.849 11.337 1.00 54.72 108 ARG A O 1
ATOM 879 N N . ARG A 1 109 ? -13.159 7.681 9.778 1.00 54.16 109 ARG A N 1
ATOM 880 C CA . ARG A 1 109 ? -14.430 7.229 10.380 1.00 54.16 109 ARG A CA 1
ATOM 881 C C . ARG A 1 109 ? -15.129 6.228 9.455 1.00 54.16 109 ARG A C 1
ATOM 883 O O . ARG A 1 109 ? -14.864 6.205 8.256 1.00 54.16 109 ARG A O 1
ATOM 890 N N . LEU A 1 110 ? -15.992 5.375 10.009 1.00 48.03 110 LEU A N 1
ATOM 891 C CA . LEU A 1 110 ? -16.821 4.468 9.204 1.00 48.03 110 LEU A CA 1
ATOM 892 C C . LEU A 1 110 ? -17.692 5.279 8.239 1.00 48.03 110 LEU A C 1
ATOM 894 O O . LEU A 1 110 ? -18.206 6.327 8.617 1.00 48.03 110 LEU A O 1
ATOM 898 N N . TYR A 1 111 ? -17.837 4.789 7.007 1.00 50.25 111 TYR A N 1
ATOM 899 C CA . TYR A 1 111 ? -18.666 5.439 5.996 1.00 50.25 111 TYR A CA 1
ATOM 900 C C . TYR A 1 111 ? -20.131 5.527 6.443 1.00 50.25 111 TYR A C 1
ATOM 902 O O . TYR A 1 111 ? -20.734 4.498 6.758 1.00 50.25 111 TYR A O 1
ATOM 910 N N . ASN A 1 112 ? -20.702 6.738 6.443 1.00 50.16 112 ASN A N 1
ATOM 911 C CA . ASN A 1 112 ? -22.128 6.942 6.664 1.00 50.16 112 ASN A CA 1
ATOM 912 C C . ASN A 1 112 ? -22.904 6.660 5.358 1.00 50.16 112 ASN A C 1
ATOM 914 O O . ASN A 1 112 ? -22.662 7.355 4.364 1.00 50.16 112 ASN A O 1
ATOM 918 N N . PRO A 1 113 ? -23.842 5.693 5.334 1.00 48.53 113 PRO A N 1
ATOM 919 C CA . PRO A 1 113 ? -24.645 5.384 4.149 1.00 48.53 113 PRO A CA 1
ATOM 920 C C . PRO A 1 113 ? -25.533 6.542 3.659 1.00 48.53 113 PRO A C 1
ATOM 922 O O . PRO A 1 113 ? -25.922 6.533 2.495 1.00 48.53 113 PRO A O 1
ATOM 925 N N . ASP A 1 114 ? -25.791 7.559 4.491 1.00 51.34 114 ASP A N 1
ATOM 926 C CA . ASP A 1 114 ? -26.532 8.773 4.110 1.00 51.34 114 ASP A CA 1
ATOM 927 C C . ASP A 1 114 ? -25.627 9.879 3.525 1.00 51.34 114 ASP A C 1
ATOM 929 O O . ASP A 1 114 ? -26.099 10.939 3.100 1.00 51.34 114 ASP A O 1
ATOM 933 N N . SER A 1 115 ? -24.304 9.666 3.495 1.00 48.94 115 SER A N 1
ATOM 934 C CA . SER A 1 115 ? -23.357 10.622 2.919 1.00 48.94 115 SER A CA 1
ATOM 935 C C . SER A 1 115 ? -23.352 10.536 1.387 1.00 48.94 115 SER A C 1
ATOM 937 O O . SER A 1 115 ? -23.240 9.464 0.790 1.00 48.94 115 SER A O 1
ATOM 939 N N . LYS A 1 116 ? -23.408 11.690 0.708 1.00 45.00 116 LYS A N 1
ATOM 940 C CA . LYS A 1 116 ? -23.419 11.796 -0.769 1.00 45.00 116 LYS A CA 1
ATOM 941 C C . LYS A 1 116 ? -22.123 11.321 -1.460 1.00 45.00 116 LYS A C 1
ATOM 943 O O . LYS A 1 116 ? -21.965 11.519 -2.663 1.00 45.00 116 LYS A O 1
ATOM 948 N N . ILE A 1 117 ? -21.192 10.699 -0.737 1.00 49.59 117 ILE A N 1
ATOM 949 C CA . ILE A 1 117 ? -19.936 10.169 -1.278 1.00 49.59 117 ILE A CA 1
ATOM 950 C C . ILE A 1 117 ? -20.182 8.737 -1.767 1.00 49.59 117 ILE A C 1
ATOM 952 O O . ILE A 1 117 ? -19.798 7.749 -1.151 1.00 49.59 117 ILE A O 1
ATOM 956 N N . SER A 1 118 ? -20.877 8.631 -2.894 1.00 45.22 118 SER A N 1
ATOM 957 C CA . SER A 1 118 ? -21.092 7.373 -3.606 1.00 45.22 118 SER A CA 1
ATOM 958 C C . SER A 1 118 ? -19.809 6.964 -4.339 1.00 45.22 118 SER A C 1
ATOM 960 O O . SER A 1 118 ? -19.381 7.667 -5.254 1.00 45.22 118 SER A O 1
ATOM 962 N N . GLY A 1 119 ? -19.218 5.815 -3.983 1.00 51.75 119 GLY A N 1
ATOM 963 C CA . GLY A 1 119 ? -18.267 5.124 -4.869 1.00 51.75 119 GLY A CA 1
ATOM 964 C C . GLY A 1 119 ? -17.123 4.338 -4.224 1.00 51.75 119 GLY A C 1
ATOM 965 O O . GLY A 1 119 ? -16.447 3.595 -4.932 1.00 51.75 119 GLY A O 1
ATOM 966 N N . SER A 1 120 ? -16.880 4.448 -2.913 1.00 54.78 120 SER A N 1
ATOM 967 C CA . SER A 1 120 ? -15.742 3.750 -2.300 1.00 54.78 120 SER A CA 1
ATOM 968 C C . SER A 1 120 ? -16.097 2.363 -1.775 1.00 54.78 120 SER A C 1
ATOM 970 O O . SER A 1 120 ? -16.826 2.214 -0.794 1.00 54.78 120 SER A O 1
ATOM 972 N N . GLN A 1 121 ? -15.495 1.326 -2.361 1.00 57.34 121 GLN A N 1
ATOM 973 C CA . GLN A 1 121 ? -15.596 -0.033 -1.824 1.00 57.34 121 GLN A CA 1
ATOM 974 C C . GLN A 1 121 ? -14.839 -0.222 -0.497 1.00 57.34 121 GLN A C 1
ATOM 976 O O . GLN A 1 121 ? -15.009 -1.260 0.149 1.00 57.34 121 GLN A O 1
ATOM 981 N N . SER A 1 122 ? -14.065 0.777 -0.045 1.00 55.91 122 SER A N 1
ATOM 982 C CA . SER A 1 122 ? -13.330 0.718 1.222 1.00 55.91 122 SER A CA 1
ATOM 983 C C . SER A 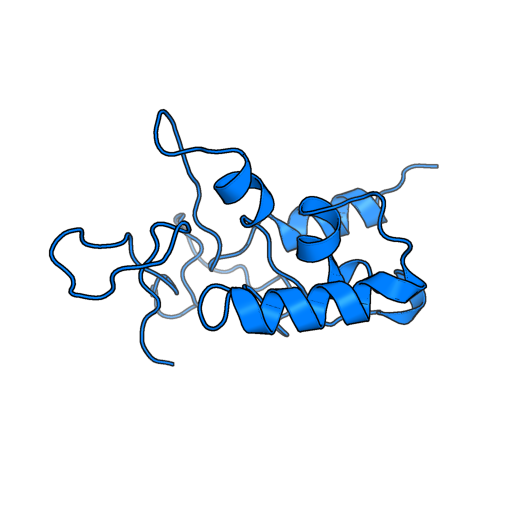1 122 ? -14.230 0.893 2.451 1.00 55.91 122 SER A C 1
ATOM 985 O O . SER A 1 122 ? -13.822 0.538 3.542 1.00 55.91 122 SER A O 1
ATOM 987 N N . GLY A 1 123 ? -15.453 1.426 2.329 1.00 56.38 123 GLY A N 1
ATOM 988 C CA . GLY A 1 123 ? -16.371 1.557 3.477 1.00 56.38 123 GLY A CA 1
ATOM 989 C C . GLY A 1 123 ? -15.879 2.487 4.600 1.00 56.38 123 GLY A C 1
ATOM 990 O O . GLY A 1 123 ? -16.323 2.370 5.742 1.00 56.38 123 GLY A O 1
ATOM 991 N N . VAL A 1 124 ? -14.965 3.408 4.285 1.00 58.09 124 VAL A N 1
ATOM 992 C CA . VAL A 1 124 ? -14.363 4.349 5.237 1.00 58.09 124 VAL A CA 1
ATOM 993 C C . VAL A 1 124 ? -14.422 5.768 4.669 1.00 58.09 124 VAL A C 1
ATOM 995 O O . VAL A 1 124 ? -14.014 5.994 3.527 1.00 58.09 124 VAL A O 1
ATOM 998 N N . GLU A 1 125 ? -14.892 6.719 5.477 1.00 59.03 125 GLU A N 1
ATOM 999 C CA . GLU A 1 125 ? -14.875 8.153 5.184 1.00 59.03 125 GLU A CA 1
ATOM 1000 C C . GLU A 1 125 ? -13.448 8.705 5.268 1.00 59.03 125 GLU A C 1
ATOM 1002 O O . GLU A 1 125 ? -12.737 8.543 6.262 1.00 59.03 125 GLU A O 1
ATOM 1007 N N . THR A 1 126 ? -13.019 9.372 4.202 1.00 55.69 126 THR A N 1
ATOM 1008 C CA . THR A 1 126 ? -11.811 10.201 4.188 1.00 55.69 126 THR A CA 1
ATOM 1009 C C . THR A 1 126 ? -12.190 11.583 4.708 1.00 55.69 126 THR A C 1
ATOM 1011 O O . THR A 1 126 ? -12.953 12.269 4.030 1.00 55.69 126 THR A O 1
ATOM 1014 N N . SER A 1 127 ? -11.697 12.009 5.874 1.00 47.69 127 SER A N 1
ATOM 1015 C CA . SER A 1 127 ? -11.786 13.429 6.233 1.00 47.69 127 SER A CA 1
ATOM 1016 C C . SER A 1 127 ? -10.900 14.242 5.290 1.00 47.69 127 SER A C 1
ATOM 1018 O O . SER A 1 127 ? -9.829 13.763 4.901 1.00 47.69 127 SER A O 1
ATOM 1020 N N . ASP A 1 128 ? -11.335 15.448 4.931 1.00 45.62 128 ASP A N 1
ATOM 1021 C CA . ASP A 1 128 ? -10.513 16.391 4.175 1.00 45.62 128 ASP A CA 1
ATOM 1022 C C . ASP A 1 128 ? -9.192 16.623 4.928 1.00 45.62 128 ASP A C 1
ATOM 1024 O O . ASP A 1 128 ? -9.193 16.874 6.137 1.00 45.62 128 ASP A O 1
ATOM 1028 N N . LYS A 1 129 ? -8.074 16.405 4.227 1.00 40.19 129 LYS A N 1
ATOM 1029 C CA . LYS A 1 129 ? -6.726 16.706 4.721 1.00 40.19 129 LYS A CA 1
ATOM 1030 C C . LYS A 1 129 ? -6.515 18.212 4.774 1.00 40.19 129 LYS A C 1
ATOM 1032 O O . LYS A 1 129 ? -6.982 18.884 3.828 1.00 40.19 129 LYS A O 1
#

Radius of gyration: 15.36 Å; chains: 1; bounding box: 44×35×39 Å

Organism: NCBI:txid27350

Sequence (129 aa):
MSDHWIVMLTYVQHNDPILPNYRGSVHTFVRGTLCAVDRKFYGFFFHGFAENHISHHVCSRIPHYHAAEATAALKVKLGRHYNESDETCYRNEGDVAFFKNAKGQAARRLYNPDSKISGSQSGVETSDK

Foldseek 3Di:
DPPVVVVVLVCLFQQDLQFDDDDDPLDDLLLVLQRTEAEDDPCVVVLCCSHQVSLCSVPVPDDSVCSVVSSVVVCVVCPLSHHYDHDDSDDDDDDDDDPAPPVNHRQWDFDDPPDPPPDDSNRIDHDDD

pLDDT: mean 73.44, std 19.61, range [31.78, 96.38]

Secondary structure (DSSP, 8-state):
---HHHHHHHHHHHS-TTS----GGG--HHHHHT---EE-S-TTTTTTTTTSHHHHHH-TTS-HHHHHHHHHHHHHHHGGG--EE-S-S-----S-SS---TTS--SEEEPPTTSS-TT-TT-EEE---